Protein AF-A0ABD0NUL3-F1 (afdb_monomer_lite)

Structure (mmCIF, N/CA/C/O backbone):
data_AF-A0ABD0NUL3-F1
#
_entry.id   AF-A0ABD0NUL3-F1
#
loop_
_atom_site.group_PDB
_atom_site.id
_atom_site.type_symbol
_atom_site.label_atom_id
_atom_site.label_alt_id
_atom_site.label_comp_id
_atom_site.label_asym_id
_atom_site.label_entity_id
_atom_site.label_seq_id
_atom_site.pdbx_PDB_ins_code
_atom_site.Cartn_x
_atom_site.Cartn_y
_atom_site.Cartn_z
_atom_site.occupancy
_atom_site.B_iso_or_equiv
_atom_site.auth_seq_id
_atom_site.auth_comp_id
_atom_site.auth_asym_id
_atom_site.auth_atom_id
_atom_site.pdbx_PDB_model_num
ATOM 1 N N . MET A 1 1 ? 1.887 12.160 2.272 1.00 52.22 1 MET A N 1
ATOM 2 C CA . MET A 1 1 ? 0.568 12.367 1.628 1.00 52.22 1 MET A CA 1
ATOM 3 C C . MET A 1 1 ? -0.215 11.067 1.498 1.00 52.22 1 MET A C 1
ATOM 5 O O . MET A 1 1 ? -1.378 11.063 1.863 1.00 52.22 1 MET A O 1
ATOM 9 N N . PHE A 1 2 ? 0.399 9.965 1.048 1.00 62.50 2 PHE A N 1
ATOM 10 C CA . PHE A 1 2 ? -0.292 8.672 1.003 1.00 62.50 2 PHE A CA 1
ATOM 11 C C . PHE A 1 2 ? -0.492 8.075 2.398 1.00 62.50 2 PHE A C 1
ATOM 13 O O . PHE A 1 2 ? -1.642 7.887 2.761 1.00 62.50 2 PHE A O 1
ATOM 20 N N . HIS A 1 3 ? 0.550 7.933 3.227 1.00 66.00 3 HIS A N 1
ATOM 21 C CA . HIS A 1 3 ? 0.474 7.322 4.573 1.00 66.00 3 HIS A CA 1
ATOM 22 C C . HIS A 1 3 ? -0.712 7.765 5.460 1.00 66.00 3 HIS A C 1
ATOM 24 O O . HIS A 1 3 ? -1.303 6.961 6.180 1.00 66.00 3 HIS A O 1
ATOM 30 N N . THR A 1 4 ? -1.120 9.033 5.381 1.00 68.75 4 THR A N 1
ATOM 31 C CA . THR A 1 4 ? -2.286 9.567 6.104 1.00 68.75 4 THR A CA 1
ATOM 32 C C . THR A 1 4 ? -3.623 9.027 5.582 1.00 68.75 4 THR A C 1
ATOM 34 O O . THR A 1 4 ? -4.538 8.800 6.371 1.00 68.75 4 THR A O 1
ATOM 37 N N . THR A 1 5 ? -3.732 8.782 4.273 1.00 73.88 5 THR A N 1
ATOM 38 C CA . THR A 1 5 ? -4.932 8.219 3.631 1.00 73.88 5 THR A CA 1
ATOM 39 C C . THR A 1 5 ? -5.127 6.743 3.967 1.00 73.88 5 THR A C 1
ATOM 41 O O . THR A 1 5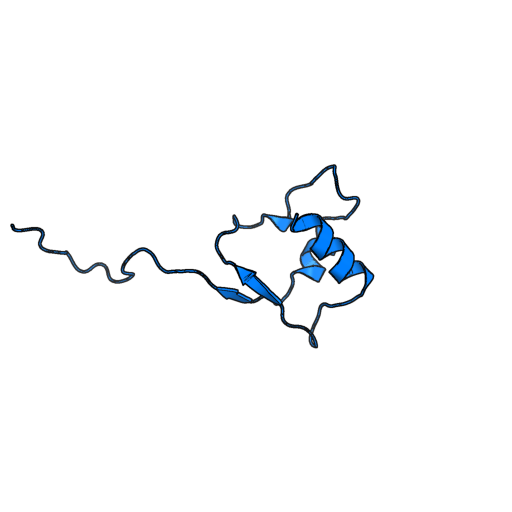 ? -6.254 6.350 4.252 1.00 73.88 5 THR A O 1
ATOM 44 N N . GLN A 1 6 ? -4.064 5.928 4.048 1.00 74.62 6 GLN A N 1
ATOM 45 C CA . GLN A 1 6 ? -4.222 4.515 4.430 1.00 74.62 6 GLN A CA 1
ATOM 46 C C . GLN A 1 6 ? -4.724 4.356 5.869 1.00 74.62 6 GLN A C 1
ATOM 48 O O . GLN A 1 6 ? -5.538 3.477 6.144 1.00 74.62 6 GLN A O 1
ATOM 53 N N . LEU A 1 7 ? -4.318 5.242 6.783 1.00 79.56 7 LEU A N 1
ATOM 54 C CA . LEU A 1 7 ? -4.857 5.242 8.143 1.00 79.56 7 LEU A CA 1
ATOM 55 C C . LEU A 1 7 ? -6.357 5.574 8.173 1.00 79.56 7 LEU A C 1
ATOM 57 O O . LEU A 1 7 ? -7.098 4.996 8.968 1.00 79.56 7 LEU A O 1
ATOM 61 N N . GLN A 1 8 ? -6.819 6.490 7.320 1.00 81.00 8 GLN A N 1
ATOM 62 C CA . GLN A 1 8 ? -8.248 6.789 7.188 1.00 81.00 8 GLN A CA 1
ATOM 63 C C . GLN A 1 8 ? -9.012 5.603 6.596 1.00 81.00 8 GLN A C 1
ATOM 65 O O . GLN A 1 8 ? -10.017 5.198 7.170 1.00 81.00 8 GLN A O 1
ATOM 70 N N . VAL A 1 9 ? -8.484 4.976 5.540 1.00 84.06 9 VAL A N 1
ATOM 71 C CA . VAL A 1 9 ? -9.038 3.749 4.941 1.00 84.06 9 VAL A CA 1
ATOM 72 C C . VAL A 1 9 ? -9.189 2.643 5.988 1.00 84.06 9 VAL A C 1
ATOM 74 O O . VAL A 1 9 ? -10.241 2.005 6.062 1.00 84.06 9 VAL A O 1
ATOM 77 N N . TYR A 1 10 ? -8.181 2.458 6.849 1.00 84.62 10 TYR A N 1
ATOM 78 C CA . TYR A 1 10 ? -8.252 1.500 7.950 1.00 84.62 10 TYR A CA 1
ATOM 79 C C . TYR A 1 10 ? -9.346 1.862 8.969 1.00 84.62 10 TYR A C 1
ATOM 81 O O . TYR A 1 10 ? -10.160 1.022 9.351 1.00 84.62 10 TYR A O 1
ATOM 89 N N . LYS A 1 11 ? -9.408 3.128 9.403 1.00 84.50 11 LYS A N 1
ATOM 90 C CA . LYS A 1 11 ? -10.411 3.591 10.380 1.00 84.50 11 LYS A CA 1
ATOM 91 C C . LYS A 1 11 ? -11.842 3.490 9.854 1.00 84.50 11 LYS A C 1
ATOM 93 O O . LYS A 1 11 ? -12.742 3.141 10.614 1.00 84.50 11 LYS A O 1
ATOM 98 N N . GLU A 1 12 ? -12.042 3.757 8.569 1.00 86.44 12 GLU A N 1
ATOM 99 C CA . GLU A 1 12 ? -13.343 3.680 7.898 1.00 86.44 12 GLU A CA 1
A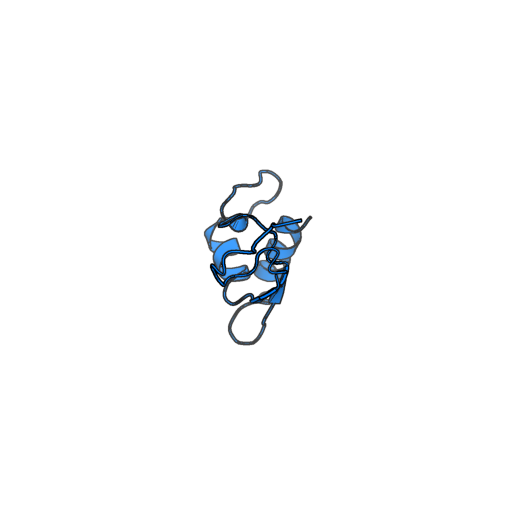TOM 100 C C . GLU A 1 12 ? -13.688 2.263 7.412 1.00 86.44 12 GLU A C 1
ATOM 102 O O . GLU A 1 12 ? -14.780 2.037 6.893 1.00 86.44 12 GLU A O 1
ATOM 107 N N . LYS A 1 13 ? -12.794 1.283 7.620 1.00 84.00 13 LYS 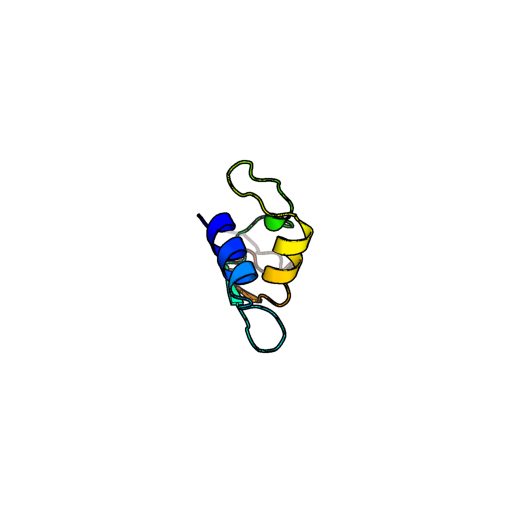A N 1
ATOM 108 C CA . LYS A 1 13 ? -12.947 -0.108 7.162 1.00 84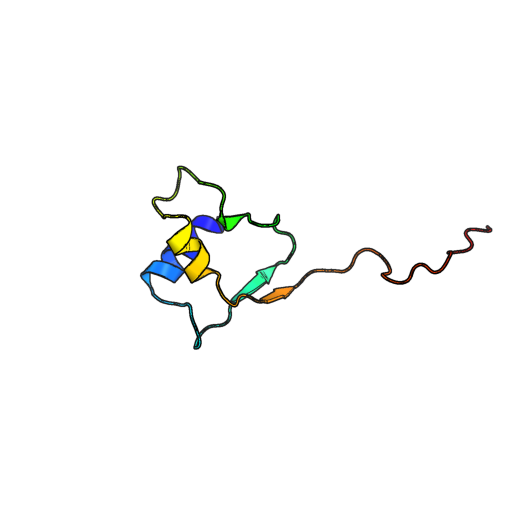.00 13 LYS A CA 1
ATOM 109 C C . LYS A 1 13 ? -13.198 -0.227 5.655 1.00 84.00 13 LYS A C 1
ATOM 111 O O . LYS A 1 13 ? -13.934 -1.104 5.202 1.00 84.00 13 LYS A O 1
ATOM 116 N N . LEU A 1 14 ? -12.557 0.637 4.872 1.00 85.38 14 LEU A N 1
ATOM 117 C CA . LEU A 1 14 ? -12.627 0.644 3.409 1.00 85.38 14 LEU A CA 1
ATOM 118 C C . LEU A 1 14 ? -11.594 -0.314 2.788 1.00 85.38 14 LEU A C 1
ATOM 120 O O . LEU A 1 14 ? -10.892 0.031 1.844 1.00 85.38 14 LEU A O 1
ATOM 124 N N . TYR A 1 15 ? -11.467 -1.517 3.340 1.00 85.06 15 TYR A N 1
ATOM 125 C CA . TYR A 1 15 ? -10.529 -2.550 2.891 1.00 85.06 15 TYR A CA 1
ATOM 126 C C . TYR A 1 15 ? -11.175 -3.942 2.997 1.00 85.06 15 TYR A C 1
ATOM 128 O O . TYR A 1 15 ? -12.286 -4.098 3.514 1.00 85.06 15 TYR A O 1
ATOM 136 N N . GLY A 1 16 ? -10.502 -4.964 2.467 1.00 83.62 16 GLY A N 1
ATOM 137 C CA . GLY A 1 16 ? -10.989 -6.345 2.442 1.00 83.62 16 GLY A CA 1
ATOM 138 C C . GLY A 1 16 ? -11.812 -6.692 1.196 1.00 83.62 16 GLY A C 1
ATOM 139 O O . GLY A 1 16 ? -11.858 -5.953 0.223 1.00 83.62 16 GLY A O 1
ATOM 140 N N . LYS A 1 17 ? -12.504 -7.841 1.217 1.00 81.50 17 LYS A N 1
ATOM 141 C CA . LYS A 1 17 ? -13.067 -8.508 0.016 1.00 81.50 17 LYS A CA 1
ATOM 142 C C . LYS A 1 17 ? -14.042 -7.687 -0.842 1.00 81.50 17 LYS A C 1
ATOM 144 O O . LYS A 1 17 ? -14.349 -8.100 -1.955 1.00 81.50 17 LYS A O 1
ATOM 149 N N . LYS A 1 18 ? -14.592 -6.591 -0.315 1.00 85.31 18 LYS A N 1
ATOM 150 C CA . LYS A 1 18 ? -15.567 -5.741 -1.018 1.00 85.31 18 LYS A CA 1
ATOM 151 C C . LYS A 1 18 ? -14.936 -4.519 -1.691 1.00 85.31 18 LYS A C 1
ATOM 153 O O . LYS A 1 18 ? -15.628 -3.854 -2.454 1.00 85.31 18 LYS A O 1
ATOM 158 N N . TYR A 1 19 ? -13.665 -4.229 -1.415 1.00 85.81 19 TYR A N 1
ATOM 159 C CA . TYR A 1 19 ? -12.980 -3.029 -1.884 1.00 85.81 19 TYR A CA 1
ATOM 160 C C . TYR A 1 19 ? -11.647 -3.406 -2.524 1.00 85.81 19 TYR A C 1
ATOM 162 O O . TYR A 1 19 ? -10.856 -4.138 -1.939 1.00 85.81 19 TYR A O 1
ATOM 170 N N . VAL A 1 20 ? -11.403 -2.895 -3.730 1.00 86.19 20 VAL A N 1
ATOM 171 C CA . VAL A 1 20 ? -10.134 -3.064 -4.445 1.00 86.19 20 VAL A CA 1
ATOM 172 C C . VAL A 1 20 ? -9.564 -1.681 -4.712 1.00 86.19 20 VAL A C 1
ATOM 174 O O . VAL A 1 20 ? -10.243 -0.828 -5.284 1.00 86.19 20 VAL A O 1
ATOM 177 N N . TRP A 1 21 ? -8.319 -1.466 -4.296 1.00 84.69 21 TRP A N 1
ATOM 178 C CA . TRP A 1 21 ? -7.610 -0.206 -4.491 1.00 84.69 21 TRP A CA 1
ATOM 179 C C . TRP A 1 21 ? -6.638 -0.323 -5.657 1.00 84.69 21 TRP A C 1
ATOM 181 O O . TRP A 1 21 ? -5.814 -1.234 -5.685 1.00 84.69 21 TRP A O 1
ATOM 191 N N . PHE A 1 22 ? -6.710 0.620 -6.595 1.00 83.62 22 PHE A N 1
ATOM 192 C CA . PHE A 1 22 ? -5.717 0.764 -7.655 1.00 83.62 22 PHE A CA 1
ATOM 193 C C . PHE A 1 22 ? -4.656 1.768 -7.209 1.00 83.62 22 PHE A C 1
ATOM 195 O O . PHE A 1 22 ? -4.965 2.932 -6.955 1.00 83.62 22 PHE A O 1
ATOM 202 N N . LEU A 1 23 ? -3.415 1.305 -7.089 1.00 82.69 23 LEU A N 1
ATOM 203 C CA . LEU A 1 23 ? -2.259 2.115 -6.719 1.00 82.69 23 LEU A CA 1
ATOM 204 C C . LEU A 1 23 ? -1.270 2.200 -7.884 1.00 82.69 23 LEU A C 1
ATOM 206 O O . LEU A 1 23 ? -1.260 1.386 -8.804 1.00 82.69 23 LEU A O 1
ATOM 210 N N . ILE A 1 24 ? -0.408 3.207 -7.840 1.00 83.06 24 ILE A N 1
ATOM 211 C CA . ILE A 1 24 ? 0.668 3.369 -8.815 1.00 83.06 24 ILE A CA 1
ATOM 212 C C . ILE A 1 24 ? 1.838 2.481 -8.372 1.00 83.06 24 ILE A C 1
ATOM 214 O O . ILE A 1 24 ? 2.267 2.569 -7.227 1.00 83.06 24 ILE A O 1
ATOM 218 N N . GLY A 1 25 ? 2.368 1.633 -9.257 1.00 79.25 25 GLY A N 1
ATOM 219 C CA . GLY A 1 25 ? 3.432 0.668 -8.927 1.00 79.25 25 GLY A CA 1
ATOM 220 C C . GLY A 1 25 ? 4.836 1.257 -8.758 1.00 79.25 25 GLY A C 1
ATOM 221 O O . GLY A 1 25 ? 5.799 0.523 -8.624 1.00 79.25 25 GLY A O 1
ATOM 222 N N . TRP A 1 26 ? 4.973 2.581 -8.742 1.00 78.81 26 TRP A N 1
ATOM 223 C CA . TRP A 1 26 ? 6.266 3.265 -8.625 1.00 78.81 26 TRP A CA 1
ATOM 224 C C . TRP A 1 26 ? 6.758 3.404 -7.172 1.00 78.81 26 TRP A C 1
ATOM 226 O O . TRP A 1 26 ? 7.744 4.095 -6.913 1.00 78.81 26 TRP A O 1
ATOM 236 N N . TYR A 1 27 ? 6.061 2.803 -6.204 1.00 81.31 27 TYR A N 1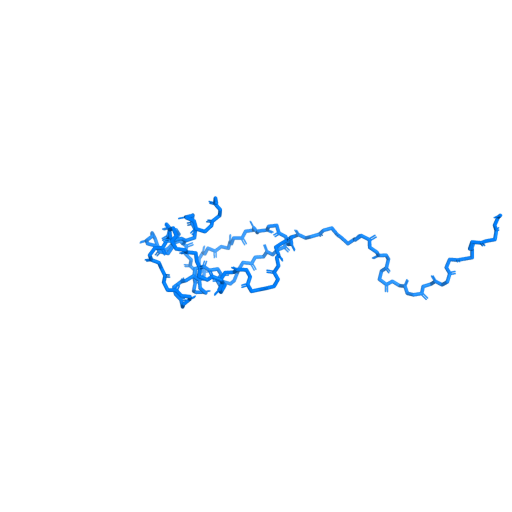
ATOM 237 C CA . TYR A 1 27 ? 6.488 2.810 -4.807 1.00 81.31 27 TYR A CA 1
ATOM 238 C C . TYR A 1 27 ? 7.540 1.739 -4.537 1.00 81.31 27 TYR A C 1
ATOM 240 O O . TYR A 1 27 ? 7.500 0.655 -5.108 1.00 81.31 27 TYR A O 1
ATOM 248 N N . ALA A 1 28 ? 8.452 2.033 -3.609 1.00 78.31 28 ALA A N 1
ATOM 249 C CA . ALA A 1 28 ? 9.436 1.061 -3.153 1.00 78.31 28 ALA A CA 1
ATOM 250 C C . ALA A 1 28 ? 8.756 -0.160 -2.519 1.00 78.31 28 ALA A C 1
ATOM 252 O O . ALA A 1 28 ? 7.771 -0.022 -1.788 1.00 78.31 28 ALA A O 1
ATOM 253 N N . ASP A 1 29 ? 9.327 -1.344 -2.722 1.00 76.88 29 ASP A N 1
ATOM 254 C CA . ASP A 1 29 ? 8.872 -2.547 -2.033 1.00 76.88 29 ASP A CA 1
ATOM 255 C C . ASP A 1 29 ? 8.833 -2.314 -0.520 1.00 76.88 29 ASP A C 1
ATOM 257 O O . ASP A 1 29 ? 9.784 -1.811 0.080 1.00 76.88 29 ASP A O 1
ATOM 261 N N . ASN A 1 30 ? 7.729 -2.707 0.118 1.00 78.62 30 ASN A N 1
ATOM 262 C CA . ASN A 1 30 ? 7.507 -2.522 1.555 1.00 78.62 30 ASN A CA 1
ATOM 263 C C . ASN A 1 30 ? 7.486 -1.057 2.035 1.00 78.62 30 ASN A C 1
ATOM 265 O O . ASN A 1 30 ? 7.701 -0.812 3.223 1.00 78.62 30 ASN A O 1
ATOM 269 N N . TRP A 1 31 ? 7.177 -0.086 1.169 1.00 81.69 31 TRP A N 1
ATOM 270 C CA . TRP A 1 31 ? 7.025 1.326 1.554 1.00 81.69 31 TRP A CA 1
ATOM 271 C C . TRP A 1 31 ? 6.098 1.530 2.772 1.00 81.69 31 TRP A C 1
ATOM 273 O O . TRP A 1 31 ? 6.367 2.369 3.627 1.00 81.69 31 TRP A O 1
ATOM 283 N N . PHE A 1 32 ? 5.053 0.708 2.909 1.00 78.25 32 PHE A N 1
ATOM 284 C CA . PHE A 1 32 ? 4.097 0.721 4.025 1.00 78.25 32 PHE A CA 1
ATOM 285 C C . PHE A 1 32 ? 4.643 0.134 5.341 1.00 78.25 32 PHE A C 1
ATOM 287 O O . PHE A 1 32 ? 3.982 0.233 6.368 1.00 78.25 32 PHE A O 1
ATOM 294 N N . LYS A 1 33 ? 5.832 -0.484 5.349 1.00 80.38 33 LYS A N 1
ATOM 295 C CA . LYS A 1 33 ? 6.484 -0.987 6.576 1.00 80.38 33 LYS A CA 1
ATOM 296 C C . LYS A 1 33 ? 7.371 0.057 7.251 1.00 80.38 33 LYS A C 1
ATOM 298 O O . LYS A 1 33 ? 7.824 -0.154 8.376 1.00 80.38 33 LYS A O 1
ATOM 303 N N . ILE A 1 34 ? 7.637 1.173 6.577 1.00 79.62 34 ILE A N 1
ATOM 304 C CA . ILE A 1 34 ? 8.466 2.250 7.108 1.00 79.62 34 ILE A CA 1
ATOM 305 C C . ILE A 1 34 ? 7.653 3.004 8.162 1.00 79.62 34 ILE A C 1
ATOM 307 O O . ILE A 1 34 ? 6.554 3.486 7.890 1.00 79.62 34 ILE A O 1
ATOM 311 N N . LYS A 1 35 ? 8.193 3.101 9.383 1.00 70.62 35 LYS A N 1
ATOM 312 C CA . LYS A 1 35 ? 7.592 3.920 10.439 1.00 70.62 35 LYS A CA 1
ATOM 313 C C . LYS A 1 35 ? 7.702 5.391 10.060 1.00 70.62 35 LYS A C 1
ATOM 315 O O . LYS A 1 35 ? 8.801 5.937 10.018 1.00 70.62 35 LYS A O 1
ATOM 320 N N . ASP A 1 36 ? 6.558 6.025 9.851 1.00 75.75 36 ASP A N 1
ATOM 321 C CA . ASP A 1 36 ? 6.460 7.473 9.724 1.00 75.75 36 ASP A CA 1
ATOM 322 C C . ASP A 1 36 ? 6.065 8.059 11.096 1.00 75.75 36 ASP A C 1
ATOM 324 O O . ASP A 1 36 ? 5.025 7.688 11.643 1.00 75.75 36 ASP A O 1
ATOM 328 N N . PRO A 1 37 ? 6.879 8.949 11.694 1.00 76.56 37 PRO A N 1
ATOM 329 C CA . PRO A 1 37 ? 6.562 9.576 12.979 1.00 76.56 37 PRO A CA 1
ATOM 330 C C . PRO A 1 37 ? 5.320 10.484 12.925 1.00 76.56 37 PRO A C 1
ATOM 332 O O . PRO A 1 37 ? 4.784 10.849 13.969 1.00 76.56 37 PRO A O 1
ATOM 335 N N . SER A 1 38 ? 4.844 10.837 11.728 1.00 76.25 38 SER A N 1
ATOM 336 C CA . SER A 1 38 ? 3.688 11.713 11.500 1.00 76.25 38 SER A CA 1
ATOM 337 C C . SER A 1 38 ? 2.339 10.992 11.609 1.00 76.25 38 SER A C 1
ATOM 339 O O . SER A 1 38 ? 1.293 11.643 11.607 1.00 76.25 38 SER A O 1
ATOM 341 N N . ILE A 1 39 ? 2.332 9.658 11.691 1.00 75.19 39 ILE A N 1
ATOM 342 C CA . ILE A 1 39 ? 1.121 8.833 11.770 1.00 75.19 39 ILE A CA 1
ATOM 343 C C . ILE A 1 39 ? 1.215 7.843 12.931 1.00 75.19 39 ILE A C 1
ATOM 345 O O . ILE A 1 39 ? 2.165 7.080 13.066 1.00 75.19 39 ILE A O 1
ATOM 349 N N . ASN A 1 40 ? 0.179 7.818 13.767 1.00 75.12 40 ASN A N 1
ATOM 350 C CA . ASN A 1 40 ? 0.075 6.891 14.893 1.00 75.12 40 ASN A CA 1
ATOM 351 C C . ASN A 1 40 ? -0.646 5.601 14.468 1.00 75.12 40 ASN A C 1
ATOM 353 O O . ASN A 1 40 ? -1.739 5.302 14.947 1.00 75.12 40 ASN A O 1
ATOM 357 N N . CYS A 1 41 ? -0.081 4.887 13.495 1.00 74.88 41 CYS A N 1
ATOM 358 C CA . CYS A 1 41 ? -0.585 3.583 13.070 1.00 74.88 41 CYS A CA 1
ATOM 359 C C . CYS A 1 41 ? 0.515 2.531 13.136 1.00 74.88 41 CYS A C 1
ATOM 361 O O . CYS A 1 41 ? 1.691 2.828 12.908 1.00 74.88 41 CYS A O 1
ATOM 363 N N . THR A 1 42 ? 0.135 1.294 13.441 1.00 85.00 42 THR A N 1
ATOM 364 C CA . THR A 1 42 ? 1.092 0.188 13.443 1.00 85.00 42 THR A CA 1
ATOM 365 C C . THR A 1 42 ? 1.284 -0.360 12.029 1.00 85.00 42 THR A C 1
ATOM 367 O O . THR A 1 42 ? 0.457 -0.148 11.137 1.00 85.00 42 THR A O 1
ATOM 370 N N . VAL A 1 43 ? 2.397 -1.060 11.805 1.00 83.75 43 VAL A N 1
ATOM 371 C CA . VAL A 1 43 ? 2.703 -1.658 10.496 1.00 83.75 43 VAL A CA 1
ATOM 372 C C . VAL A 1 43 ? 1.662 -2.719 10.130 1.00 83.75 43 VAL A C 1
ATOM 374 O O . VAL A 1 43 ? 1.305 -2.855 8.963 1.00 83.75 43 VAL A O 1
ATOM 377 N N . GLU A 1 44 ? 1.120 -3.423 11.122 1.00 84.38 44 GLU A N 1
ATOM 378 C CA . GLU A 1 44 ? 0.080 -4.437 10.949 1.00 84.38 44 GLU A CA 1
ATOM 379 C C . GLU A 1 44 ? -1.216 -3.814 10.412 1.00 84.38 44 GLU A C 1
ATOM 381 O O . GLU A 1 44 ? -1.768 -4.311 9.435 1.00 84.38 44 GLU A O 1
ATOM 386 N N . GLN A 1 45 ? -1.644 -2.674 10.972 1.00 84.88 45 GLN A N 1
ATOM 387 C CA . GLN A 1 45 ? -2.837 -1.947 10.512 1.00 84.88 45 GLN A CA 1
ATOM 388 C C . GLN A 1 45 ? -2.684 -1.448 9.074 1.00 84.88 45 GLN A C 1
ATOM 390 O O . GLN A 1 45 ? -3.614 -1.537 8.275 1.00 84.88 45 GLN A O 1
ATOM 395 N N . MET A 1 46 ? -1.500 -0.932 8.725 1.00 85.00 46 MET A N 1
ATOM 396 C CA . MET A 1 46 ? -1.226 -0.525 7.346 1.00 85.00 46 MET A CA 1
ATOM 397 C C . MET A 1 46 ? -1.207 -1.718 6.396 1.00 85.00 46 MET A C 1
ATOM 399 O O . MET A 1 46 ? -1.736 -1.603 5.297 1.00 85.00 46 MET A O 1
ATOM 403 N N . THR A 1 47 ? -0.631 -2.846 6.819 1.00 86.00 47 THR A N 1
ATOM 404 C CA . THR A 1 47 ? -0.556 -4.069 6.005 1.00 86.00 47 THR A CA 1
AT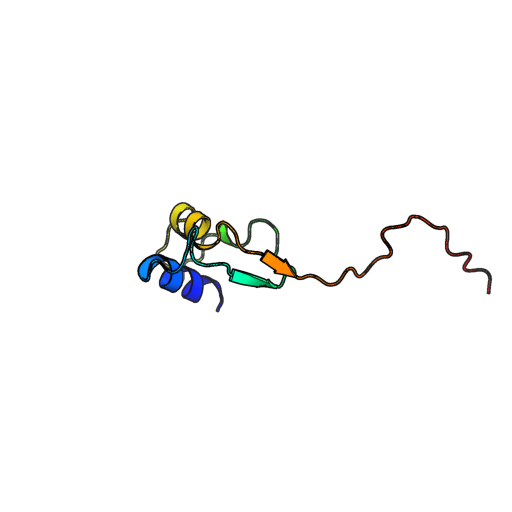OM 405 C C . THR A 1 47 ? -1.952 -4.592 5.671 1.00 86.00 47 THR A C 1
ATOM 407 O O . THR A 1 47 ? -2.203 -4.931 4.521 1.00 86.00 47 THR A O 1
ATOM 410 N N . GLU A 1 48 ? -2.874 -4.582 6.637 1.00 85.75 48 GLU A N 1
ATOM 411 C CA . GLU A 1 48 ? -4.272 -4.978 6.422 1.00 85.75 48 GLU A CA 1
ATOM 412 C C . GLU A 1 48 ? -5.015 -3.997 5.496 1.00 85.75 48 GLU A C 1
ATOM 414 O O . GLU A 1 48 ? -5.762 -4.404 4.608 1.00 85.75 48 GLU A O 1
ATOM 419 N N . ALA A 1 49 ? -4.769 -2.691 5.642 1.00 85.31 49 ALA A N 1
ATOM 420 C CA . ALA A 1 49 ? -5.420 -1.666 4.825 1.00 85.31 49 ALA A CA 1
ATOM 421 C C . ALA A 1 49 ? -5.004 -1.698 3.345 1.00 85.31 49 ALA A C 1
ATOM 423 O O . ALA A 1 49 ? -5.798 -1.334 2.477 1.00 85.31 49 ALA A O 1
ATOM 424 N N . VAL A 1 50 ? -3.763 -2.103 3.054 1.00 84.81 50 VAL A N 1
ATOM 425 C CA . VAL A 1 50 ? -3.249 -2.227 1.680 1.00 84.81 50 VAL A CA 1
ATOM 426 C C . VAL A 1 50 ? -3.410 -3.639 1.117 1.00 84.81 50 VAL A C 1
ATOM 428 O O . VAL A 1 50 ? -3.014 -3.887 -0.020 1.00 84.81 50 VAL A O 1
ATOM 431 N N . GLU A 1 51 ? -3.966 -4.587 1.867 1.00 85.50 51 GLU A N 1
ATOM 432 C CA . GLU A 1 51 ? -4.120 -5.958 1.388 1.00 85.50 51 GLU A CA 1
ATOM 433 C C . GLU A 1 51 ? -5.067 -6.017 0.176 1.00 85.50 51 GLU A C 1
ATOM 435 O O . GLU A 1 51 ? -6.162 -5.455 0.184 1.00 85.50 51 GLU A O 1
ATOM 440 N N . GLY A 1 52 ? -4.637 -6.697 -0.892 1.00 82.94 52 GLY A N 1
ATOM 441 C CA . GLY A 1 52 ? -5.438 -6.851 -2.111 1.00 82.94 52 GLY A CA 1
ATOM 442 C C . GLY A 1 52 ? -5.468 -5.629 -3.037 1.00 82.94 52 GLY A C 1
ATOM 443 O O . GLY A 1 52 ? -6.340 -5.551 -3.904 1.00 82.94 52 GLY A O 1
ATOM 444 N N . HIS A 1 53 ? -4.538 -4.681 -2.885 1.00 85.31 53 HIS A N 1
ATOM 445 C CA . HIS A 1 53 ? -4.369 -3.602 -3.858 1.00 85.31 53 HIS A CA 1
ATOM 446 C C . HIS A 1 53 ? -3.786 -4.114 -5.184 1.00 85.31 53 HIS A C 1
ATOM 448 O O . HIS A 1 53 ? -2.986 -5.048 -5.220 1.00 85.31 53 HIS A O 1
ATOM 454 N N . VAL A 1 54 ? -4.169 -3.462 -6.279 1.00 85.25 54 VAL A N 1
ATOM 455 C CA . VAL A 1 54 ? -3.628 -3.699 -7.619 1.00 85.25 54 VAL A CA 1
ATOM 456 C C . VAL A 1 54 ? -2.722 -2.532 -7.972 1.00 85.25 54 VAL A C 1
ATOM 458 O O . VAL A 1 54 ? -3.161 -1.382 -7.948 1.00 85.25 54 VAL A O 1
ATOM 461 N N . THR A 1 55 ? -1.463 -2.808 -8.306 1.00 85.69 55 THR A N 1
ATOM 462 C CA . THR A 1 55 ? -0.542 -1.791 -8.813 1.00 85.69 55 THR A CA 1
ATOM 463 C C . THR A 1 55 ? -0.523 -1.774 -10.335 1.00 85.69 55 THR A C 1
ATOM 465 O O . THR A 1 55 ? -0.519 -2.815 -10.986 1.00 85.69 55 THR A O 1
ATOM 468 N N . THR A 1 56 ? -0.494 -0.578 -10.919 1.00 80.94 56 THR A N 1
ATOM 469 C CA . THR A 1 56 ? -0.212 -0.399 -12.349 1.00 80.94 56 THR A CA 1
ATOM 470 C C . THR A 1 56 ? 1.125 0.311 -12.517 1.00 80.94 56 THR A C 1
ATOM 472 O O . THR A 1 56 ? 1.307 1.413 -11.988 1.00 80.94 56 THR A O 1
ATOM 475 N N . GLU A 1 57 ? 2.049 -0.295 -13.257 1.00 81.88 57 GLU A N 1
ATOM 476 C CA . GLU A 1 57 ? 3.355 0.279 -13.593 1.00 81.88 57 GLU A CA 1
ATOM 477 C C . GLU A 1 57 ? 3.618 0.239 -15.102 1.00 81.88 57 GLU A C 1
ATOM 479 O O . GLU A 1 57 ? 3.008 -0.536 -15.839 1.00 81.88 57 GLU A O 1
ATOM 484 N N . ILE A 1 58 ? 4.509 1.119 -15.564 1.00 77.88 58 ILE A N 1
ATOM 485 C CA . ILE A 1 58 ? 4.946 1.152 -16.961 1.00 77.88 58 ILE A CA 1
ATOM 486 C C . ILE A 1 58 ? 6.223 0.330 -17.052 1.00 77.88 58 ILE A C 1
ATOM 488 O O . ILE A 1 58 ? 7.217 0.647 -16.400 1.00 77.88 58 ILE A O 1
ATOM 492 N N . VAL A 1 59 ? 6.210 -0.693 -17.901 1.00 80.31 59 VAL A N 1
ATOM 493 C CA . VAL A 1 59 ? 7.405 -1.480 -18.202 1.00 80.31 59 VAL A CA 1
ATOM 494 C C . VAL A 1 59 ? 8.333 -0.637 -19.079 1.00 80.31 59 VAL A C 1
ATOM 496 O O . VAL A 1 59 ? 8.051 -0.397 -20.250 1.00 80.31 59 VAL A O 1
ATOM 499 N N . MET A 1 60 ? 9.434 -0.161 -18.495 1.00 78.75 60 MET A N 1
ATOM 500 C CA . MET A 1 60 ? 10.408 0.699 -19.187 1.00 78.75 60 MET A CA 1
ATOM 501 C C . MET A 1 60 ? 11.424 -0.076 -20.031 1.00 78.75 60 MET A C 1
ATOM 503 O O . MET A 1 60 ? 12.107 0.510 -20.868 1.00 78.75 60 MET A O 1
ATOM 507 N N . LEU A 1 61 ? 11.551 -1.382 -19.809 1.00 77.81 61 LEU A N 1
ATOM 508 C CA . LEU A 1 61 ? 12.534 -2.234 -20.469 1.00 77.81 61 LEU A CA 1
ATOM 509 C C . LEU A 1 61 ? 11.825 -3.373 -21.186 1.00 77.81 61 LEU A C 1
ATOM 511 O O . LEU A 1 61 ? 10.936 -3.998 -20.617 1.00 77.81 61 LEU A O 1
ATOM 515 N N . ASN A 1 62 ? 12.246 -3.670 -22.416 1.00 76.75 62 ASN A N 1
ATOM 516 C CA . ASN A 1 62 ? 11.766 -4.859 -23.109 1.00 76.75 62 ASN A CA 1
ATOM 517 C C . ASN A 1 62 ? 12.090 -6.104 -22.256 1.00 76.75 62 ASN A C 1
ATOM 519 O O . ASN A 1 62 ? 13.269 -6.324 -21.963 1.00 76.75 62 ASN A O 1
ATOM 523 N N . PRO A 1 63 ? 11.092 -6.910 -21.850 1.00 77.00 63 PRO A N 1
ATOM 524 C CA . PRO A 1 63 ? 11.340 -8.116 -21.063 1.00 77.00 63 PRO A CA 1
ATOM 525 C C . PRO A 1 63 ? 12.066 -9.197 -21.872 1.00 77.00 63 PRO A C 1
ATOM 527 O O . PRO A 1 63 ? 12.701 -10.080 -21.297 1.00 77.00 63 PRO A O 1
ATOM 530 N N . GLU A 1 64 ? 12.004 -9.137 -23.204 1.00 79.25 64 GLU A N 1
ATOM 531 C CA . GLU A 1 64 ? 12.753 -10.054 -24.051 1.00 79.25 64 GLU A CA 1
ATOM 532 C C . GLU A 1 64 ? 14.224 -9.637 -24.151 1.00 79.25 64 GLU A C 1
ATOM 534 O O . GLU A 1 64 ? 14.562 -8.526 -24.565 1.00 79.25 64 GLU A O 1
ATOM 539 N N . THR A 1 65 ? 15.131 -10.572 -23.852 1.00 67.31 65 THR A N 1
ATOM 540 C CA . THR A 1 65 ? 16.574 -10.408 -24.089 1.00 67.31 65 THR A CA 1
ATOM 541 C C . THR A 1 65 ? 16.906 -10.631 -25.567 1.00 67.31 65 THR A C 1
ATOM 543 O O . THR A 1 65 ? 17.719 -11.482 -25.930 1.00 67.31 65 THR A O 1
ATOM 546 N N . VAL A 1 66 ? 16.252 -9.887 -26.456 1.00 71.38 66 VAL A N 1
ATOM 547 C CA . VAL A 1 66 ? 16.642 -9.845 -27.866 1.00 71.38 66 VAL A CA 1
ATOM 548 C C . VAL A 1 66 ? 17.828 -8.897 -27.965 1.00 71.38 66 VAL A C 1
ATOM 550 O O . VAL A 1 66 ? 17.746 -7.743 -27.542 1.00 71.38 66 VAL A O 1
ATOM 553 N N . ARG A 1 67 ? 18.961 -9.373 -28.491 1.00 65.31 67 ARG A N 1
ATOM 554 C CA . ARG A 1 67 ? 20.103 -8.498 -28.779 1.00 65.31 67 ARG A CA 1
ATOM 555 C C . ARG A 1 67 ? 19.649 -7.475 -29.815 1.00 65.31 67 ARG A C 1
ATOM 557 O O . ARG A 1 67 ? 19.532 -7.806 -30.991 1.00 65.31 67 ARG A O 1
ATOM 564 N N . GLY A 1 68 ? 19.398 -6.243 -29.384 1.00 61.94 68 GLY A N 1
ATOM 565 C CA . GLY A 1 68 ? 19.312 -5.119 -30.300 1.00 61.94 68 GLY A CA 1
ATOM 566 C C . GLY A 1 68 ? 20.659 -5.005 -30.998 1.00 61.94 68 GLY A C 1
ATOM 567 O O . GLY A 1 68 ? 21.667 -4.715 -30.356 1.00 61.94 68 GLY A O 1
ATOM 568 N N . ALA A 1 69 ? 20.704 -5.301 -32.294 1.00 61.69 69 ALA A N 1
ATOM 569 C CA . ALA A 1 69 ? 21.856 -4.956 -33.103 1.00 61.69 69 ALA A CA 1
ATOM 570 C C . ALA A 1 69 ? 21.874 -3.428 -33.233 1.00 61.69 69 ALA A C 1
ATOM 572 O O . ALA A 1 69 ? 21.323 -2.874 -34.180 1.00 61.69 69 ALA A O 1
ATOM 573 N N . SER A 1 70 ? 22.499 -2.742 -32.276 1.00 60.03 70 SER A N 1
ATOM 574 C CA . SER A 1 70 ? 23.003 -1.388 -32.496 1.00 60.03 70 SER A CA 1
ATOM 575 C C . SER A 1 70 ? 24.204 -1.493 -33.435 1.00 60.03 70 SER A C 1
ATOM 577 O O . SER A 1 70 ? 25.348 -1.436 -33.004 1.00 60.03 70 SER A O 1
ATOM 579 N N . ASN A 1 71 ? 23.927 -1.749 -34.711 1.00 49.25 71 ASN A N 1
ATOM 580 C CA . ASN A 1 71 ? 24.865 -1.573 -35.810 1.00 49.25 71 ASN A CA 1
ATOM 581 C C . ASN A 1 71 ? 24.297 -0.470 -36.701 1.00 49.25 71 ASN A C 1
ATOM 583 O O . ASN A 1 71 ? 23.651 -0.751 -37.710 1.00 49.25 71 ASN A O 1
ATOM 587 N N . LEU A 1 72 ? 24.519 0.772 -36.280 1.00 44.38 72 LEU A N 1
ATOM 588 C CA . LEU A 1 72 ? 24.548 1.958 -37.128 1.00 44.38 72 LEU A CA 1
ATOM 589 C C . LEU A 1 72 ? 25.713 2.829 -36.664 1.00 44.38 72 LEU A C 1
ATOM 591 O O . LEU A 1 72 ? 25.845 2.998 -35.431 1.00 44.38 72 LEU A O 1
#

Sequence (72 aa):
MFHTTQLQVYKEKLYGKKYVWFLIGWYADNWFKIKDPSINCTVEQMTEAVEGHVTTEIVMLNPETVRGASNL

Foldseek 3Di:
DVLVVLVVLLVVVQFDDVHEAEAAPPDDVLNLCDDDPVDPDHSVSSCRSCPRYHHDYDDPDDPDPDPDPPPD

Secondary structure (DSSP, 8-state):
-HHHHHHHHHHTT--STT---EEETTSPTTGGGS--TT----HHHHHHHTTT-EEE----S-SS--------

Radius of gyration: 17.55 Å; chains: 1; bounding box: 40×23×52 Å

Organism: Cirrhinus mrigala (NCBI:txid683832)

pLDDT: mean 77.89, std 9.0, range [44.38, 86.44]

InterPro domains:
  IPR002455 GPCR family 3, GABA-B receptor [PTHR10519] (8-72)